Protein AF-A0A7X7ZKV2-F1 (afdb_monomer_lite)

Radius of gyration: 16.43 Å; chains: 1; bounding box: 31×14×45 Å

Foldseek 3Di:
DCFAQVVVCVVCPPVDPDDDGPGGDPDFWDDWDWDPPDPAIDTPDATPDGVVVVNVVGD

pLDDT: mean 94.76, std 4.26, range [74.75, 97.75]

Sequence (59 aa):
PLDDPAEVAALVGDKVDWLIDGGRTPGGQPSTIVDLAGGAPRILREGAVPSARILALLT

Secondary structure (DSSP, 8-state):
---SHHHHHHHHGGGSS-----------SPPPEEE-SSSS-EEEE--SS-HHHHHHHH-

Structure (mmCIF, N/CA/C/O backbone):
data_AF-A0A7X7ZKV2-F1
#
_entry.id   AF-A0A7X7ZKV2-F1
#
loop_
_atom_site.group_PDB
_atom_site.id
_atom_site.type_symbol
_atom_site.label_atom_id
_atom_site.label_alt_id
_atom_site.label_comp_id
_atom_site.label_asym_id
_atom_site.label_entity_id
_atom_site.label_seq_id
_atom_site.pdbx_PDB_ins_code
_atom_site.Cartn_x
_atom_site.Cartn_y
_atom_site.Cartn_z
_atom_site.occupancy
_atom_site.B_iso_or_equiv
_atom_site.auth_seq_id
_atom_site.auth_comp_id
_atom_site.auth_asym_id
_atom_site.auth_atom_id
_atom_site.pdbx_PDB_model_num
ATOM 1 N N . PRO A 1 1 ? 5.361 -8.413 -4.826 1.00 75.56 1 PRO A N 1
ATOM 2 C CA . PRO A 1 1 ? 4.942 -7.001 -4.989 1.00 75.56 1 PRO A CA 1
ATOM 3 C C . PRO A 1 1 ? 5.223 -6.612 -6.439 1.00 75.56 1 PRO A C 1
ATOM 5 O O . PRO A 1 1 ? 6.147 -7.185 -6.994 1.00 75.56 1 PRO A O 1
ATOM 8 N N . LEU A 1 2 ? 4.433 -5.718 -7.032 1.00 90.38 2 LEU A N 1
ATOM 9 C CA . LEU A 1 2 ? 4.769 -5.080 -8.310 1.00 90.38 2 LEU A CA 1
ATOM 10 C C . LEU A 1 2 ? 5.487 -3.774 -7.974 1.00 90.38 2 LEU A C 1
ATOM 12 O O . LEU A 1 2 ? 4.831 -2.754 -7.767 1.00 90.38 2 LEU A O 1
ATOM 16 N N . ASP A 1 3 ? 6.802 -3.842 -7.772 1.00 94.44 3 ASP A N 1
ATOM 17 C CA . ASP A 1 3 ? 7.632 -2.709 -7.341 1.00 94.44 3 ASP A CA 1
ATOM 18 C C . ASP A 1 3 ? 8.528 -2.145 -8.453 1.00 94.44 3 ASP A C 1
ATOM 20 O O . ASP A 1 3 ? 9.104 -1.077 -8.247 1.00 94.44 3 ASP A O 1
ATOM 24 N N . ASP A 1 4 ? 8.608 -2.816 -9.607 1.00 95.75 4 ASP A N 1
ATOM 25 C CA . ASP A 1 4 ? 9.350 -2.399 -10.800 1.00 95.75 4 ASP A CA 1
ATOM 26 C C . ASP A 1 4 ? 8.388 -2.022 -11.954 1.00 95.75 4 ASP A C 1
ATOM 28 O O . ASP A 1 4 ? 7.482 -2.799 -12.283 1.00 95.75 4 ASP A O 1
ATOM 32 N N . PRO A 1 5 ? 8.559 -0.853 -12.600 1.00 96.62 5 PRO A N 1
ATOM 33 C CA . PRO A 1 5 ? 7.722 -0.430 -13.723 1.00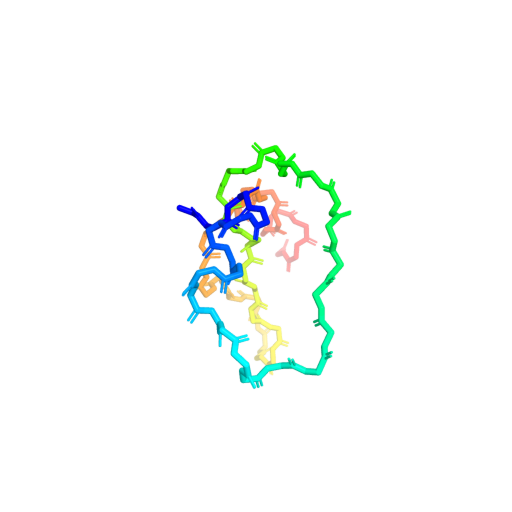 96.62 5 PRO A CA 1
ATOM 34 C C . PRO A 1 5 ? 7.741 -1.397 -14.919 1.00 96.62 5 PRO A C 1
ATOM 36 O O . PRO A 1 5 ? 6.726 -1.509 -15.610 1.00 96.62 5 PRO A O 1
ATOM 39 N N . ALA A 1 6 ? 8.829 -2.138 -15.155 1.00 96.31 6 ALA A N 1
ATOM 40 C CA . ALA A 1 6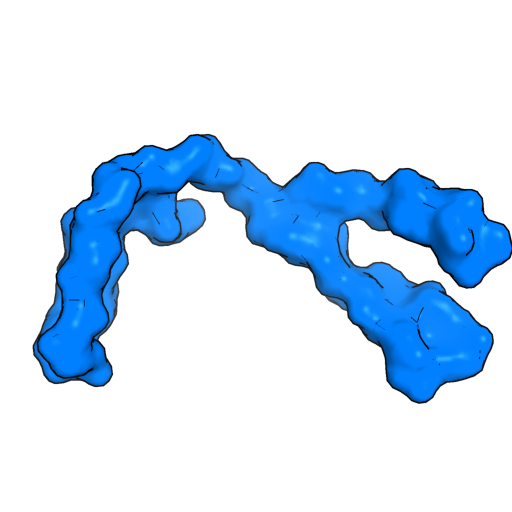 ? 8.900 -3.123 -16.237 1.00 96.31 6 ALA A CA 1
ATOM 41 C C . ALA A 1 6 ? 7.956 -4.315 -15.999 1.00 96.31 6 ALA A C 1
ATOM 43 O O . ALA A 1 6 ? 7.314 -4.801 -16.933 1.00 96.31 6 ALA A O 1
ATOM 44 N N . GLU A 1 7 ? 7.815 -4.757 -14.745 1.00 96.69 7 GLU A N 1
ATOM 45 C CA . GLU A 1 7 ? 6.858 -5.806 -14.373 1.00 96.69 7 GLU A CA 1
ATOM 46 C C . GLU A 1 7 ? 5.413 -5.316 -14.518 1.00 96.69 7 GLU A C 1
ATOM 48 O O . GLU A 1 7 ? 4.545 -6.058 -14.987 1.00 96.69 7 GLU A O 1
ATOM 53 N N . VAL A 1 8 ? 5.156 -4.048 -14.171 1.00 96.12 8 VAL A N 1
ATOM 54 C CA . VAL A 1 8 ? 3.846 -3.414 -14.377 1.00 96.12 8 VAL A CA 1
ATOM 55 C C . VAL A 1 8 ? 3.509 -3.372 -15.864 1.00 96.12 8 VAL A C 1
ATOM 57 O O . VAL A 1 8 ? 2.423 -3.815 -16.234 1.00 96.12 8 VAL A O 1
ATOM 60 N N . ALA A 1 9 ? 4.434 -2.916 -16.715 1.00 96.06 9 ALA A N 1
ATOM 61 C CA . ALA A 1 9 ? 4.247 -2.855 -18.165 1.00 96.06 9 ALA A CA 1
ATOM 62 C C . ALA A 1 9 ? 3.928 -4.235 -18.764 1.00 96.06 9 ALA A C 1
ATOM 64 O O . ALA A 1 9 ? 2.985 -4.365 -19.545 1.00 96.06 9 ALA A O 1
ATOM 65 N N . ALA A 1 10 ? 4.653 -5.278 -18.345 1.00 96.38 10 ALA A N 1
ATOM 66 C CA . ALA A 1 10 ? 4.407 -6.651 -18.787 1.00 96.38 10 ALA A CA 1
ATOM 67 C C . ALA A 1 10 ? 3.028 -7.184 -18.352 1.00 96.38 10 ALA A C 1
ATOM 69 O O . ALA A 1 10 ? 2.399 -7.944 -19.088 1.00 96.38 10 ALA A O 1
ATOM 70 N N . LEU A 1 11 ? 2.545 -6.788 -17.170 1.00 96.50 11 LEU A N 1
ATOM 71 C CA . LEU A 1 11 ? 1.248 -7.215 -16.646 1.00 96.50 11 LEU A CA 1
ATOM 72 C C . LEU A 1 11 ? 0.067 -6.512 -17.329 1.00 96.50 11 LEU A C 1
ATOM 74 O O . LEU A 1 11 ? -0.946 -7.154 -17.632 1.00 96.50 11 LEU A O 1
ATOM 78 N N . VAL A 1 12 ? 0.152 -5.191 -17.503 1.00 96.06 12 VAL A N 1
ATOM 79 C CA . VAL A 1 12 ? -0.968 -4.387 -18.016 1.00 96.06 12 VAL A CA 1
ATOM 80 C C . VAL A 1 12 ? -1.026 -4.379 -19.541 1.00 96.06 12 VAL A C 1
ATOM 82 O O . VAL A 1 12 ? -2.131 -4.355 -20.085 1.00 96.06 12 VAL A O 1
ATOM 85 N N . GLY A 1 13 ? 0.119 -4.462 -20.229 1.00 93.31 13 GLY A N 1
ATOM 86 C CA . GLY A 1 13 ? 0.198 -4.341 -21.687 1.00 93.31 13 GLY A CA 1
ATOM 87 C C . GLY A 1 13 ? -0.528 -3.089 -22.188 1.00 93.31 13 GLY A C 1
ATOM 88 O O . GLY A 1 13 ? -0.465 -2.035 -21.561 1.00 93.31 13 GLY A O 1
ATOM 89 N N . ASP A 1 14 ? -1.312 -3.238 -23.256 1.00 94.94 14 ASP A N 1
ATOM 90 C CA . ASP A 1 14 ? -2.052 -2.135 -23.891 1.00 94.94 14 ASP A CA 1
ATOM 91 C C . ASP A 1 14 ? -3.410 -1.827 -23.222 1.00 94.94 14 ASP A C 1
ATOM 93 O O . ASP A 1 14 ? -4.290 -1.214 -23.823 1.00 94.94 14 ASP A O 1
ATOM 97 N N . LYS A 1 15 ? -3.641 -2.287 -21.982 1.00 97.44 15 LYS A N 1
ATOM 98 C CA . LYS A 1 15 ? -4.919 -2.077 -21.264 1.00 97.44 15 LYS A CA 1
ATOM 99 C C . LYS A 1 15 ? -5.048 -0.697 -20.620 1.00 97.44 15 LYS A C 1
ATOM 101 O O . LYS A 1 15 ? -6.101 -0.392 -20.062 1.00 97.44 15 LYS A O 1
ATOM 106 N N . VAL A 1 16 ? -3.979 0.092 -20.625 1.00 96.31 16 VAL A N 1
ATOM 107 C CA . VAL A 1 16 ? -3.930 1.436 -20.048 1.00 96.31 16 VAL A CA 1
ATOM 108 C C . VAL A 1 16 ? -3.330 2.392 -21.065 1.00 96.31 16 VAL A C 1
ATOM 110 O O . VAL A 1 16 ? -2.387 2.042 -21.767 1.00 96.31 16 VAL A O 1
ATOM 113 N N . ASP A 1 17 ? -3.864 3.608 -21.125 1.00 97.19 17 ASP A N 1
ATOM 114 C CA . ASP A 1 17 ? -3.410 4.616 -22.085 1.00 97.19 17 ASP A CA 1
ATOM 115 C C . ASP A 1 17 ? -1.998 5.141 -21.758 1.00 97.19 17 ASP A C 1
ATOM 117 O O . ASP A 1 17 ? -1.259 5.555 -22.649 1.00 97.19 17 ASP A O 1
ATOM 121 N N . TRP A 1 18 ? -1.629 5.156 -20.469 1.00 96.56 18 TRP A N 1
ATOM 122 C CA . TRP A 1 18 ? -0.372 5.724 -19.976 1.00 96.56 18 TRP A CA 1
ATOM 123 C C . TRP A 1 18 ? 0.219 4.881 -18.843 1.00 96.56 18 TRP A C 1
ATOM 125 O O . TRP A 1 18 ? -0.495 4.432 -17.945 1.00 96.56 18 TRP A O 1
ATOM 135 N N . LEU A 1 19 ? 1.548 4.756 -18.844 1.00 95.25 19 LEU A N 1
ATOM 136 C CA . LEU A 1 19 ? 2.352 4.233 -17.740 1.00 95.25 19 LEU A CA 1
ATOM 137 C C . LEU A 1 19 ? 3.464 5.239 -17.436 1.00 95.25 19 LEU A C 1
ATOM 139 O O . LEU A 1 19 ? 4.198 5.647 -18.333 1.00 95.25 19 LEU A O 1
ATOM 143 N N . ILE A 1 20 ? 3.576 5.653 -16.173 1.00 96.06 20 ILE A N 1
ATOM 144 C CA . ILE A 1 20 ? 4.623 6.576 -15.721 1.00 96.06 20 ILE A CA 1
ATOM 145 C C . ILE A 1 20 ? 5.733 5.756 -15.065 1.00 96.06 20 ILE A C 1
ATOM 147 O O . ILE A 1 20 ? 5.505 5.114 -14.041 1.00 96.06 20 ILE A O 1
ATOM 151 N N . ASP A 1 21 ? 6.930 5.797 -15.648 1.00 96.75 21 ASP A N 1
ATOM 152 C CA . ASP A 1 21 ? 8.126 5.189 -15.070 1.00 96.75 21 ASP A CA 1
ATOM 153 C C . ASP A 1 21 ? 8.705 6.103 -13.975 1.00 96.75 21 ASP A C 1
ATOM 155 O O . ASP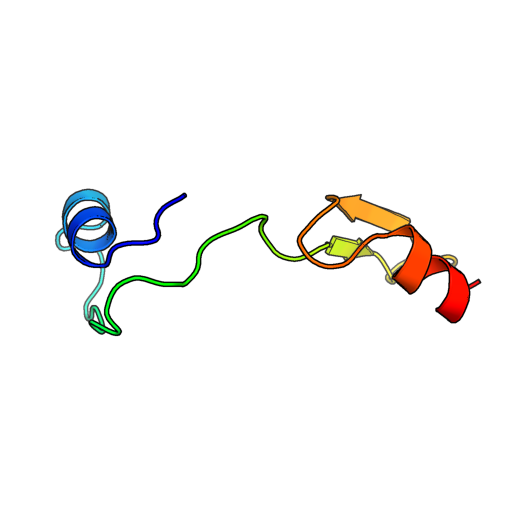 A 1 21 ? 9.261 7.166 -14.251 1.00 96.75 21 ASP A O 1
ATOM 159 N N . GLY A 1 22 ? 8.527 5.691 -12.718 1.00 96.19 22 GLY A N 1
ATOM 160 C CA . GLY A 1 22 ? 9.107 6.335 -11.536 1.00 96.19 22 GLY A CA 1
ATOM 161 C C . GLY A 1 22 ? 10.311 5.587 -10.956 1.00 96.19 22 GLY A C 1
ATOM 162 O O . GLY A 1 22 ? 10.710 5.875 -9.826 1.00 96.19 22 GLY A O 1
ATOM 163 N N . GLY A 1 23 ? 10.860 4.609 -11.680 1.00 97.19 23 GLY A N 1
ATOM 164 C CA . GLY A 1 23 ? 11.834 3.653 -11.164 1.00 97.19 23 GLY A CA 1
ATOM 165 C C . GLY A 1 23 ? 11.251 2.684 -10.129 1.00 97.19 23 GLY A C 1
ATOM 166 O O . GLY A 1 23 ? 10.047 2.639 -9.868 1.00 97.19 23 GLY A O 1
ATOM 167 N N . ARG A 1 24 ? 12.134 1.879 -9.526 1.00 96.31 24 ARG A N 1
ATOM 168 C CA . ARG A 1 24 ? 11.750 0.875 -8.529 1.00 96.31 24 ARG A CA 1
ATOM 169 C C . ARG A 1 24 ? 11.308 1.533 -7.222 1.00 96.31 24 ARG A C 1
ATOM 171 O O . ARG A 1 24 ? 12.046 2.325 -6.635 1.00 96.31 24 ARG A O 1
ATOM 178 N N . THR A 1 25 ? 10.130 1.165 -6.726 1.00 94.50 25 THR A N 1
ATOM 179 C CA . THR A 1 25 ? 9.666 1.633 -5.413 1.00 94.50 25 THR A CA 1
ATOM 180 C C . THR A 1 25 ? 10.429 0.930 -4.282 1.00 94.50 25 THR A C 1
ATOM 182 O O . THR A 1 25 ? 10.877 -0.202 -4.459 1.00 94.50 25 THR A O 1
ATOM 185 N N . PRO A 1 26 ? 10.537 1.530 -3.079 1.00 92.19 26 PRO A N 1
ATOM 186 C CA . PRO A 1 26 ? 11.131 0.854 -1.920 1.00 92.19 26 PRO A CA 1
ATOM 187 C C . PRO A 1 26 ? 10.433 -0.462 -1.531 1.00 92.19 26 PRO A C 1
ATOM 189 O O . PRO A 1 26 ? 10.988 -1.251 -0.767 1.00 92.19 26 PRO A O 1
ATOM 192 N N . GLY A 1 27 ? 9.217 -0.696 -2.035 1.00 87.31 27 GLY A N 1
ATOM 193 C CA . GLY A 1 27 ? 8.424 -1.877 -1.734 1.00 87.31 27 GLY A CA 1
ATOM 194 C C . GLY A 1 27 ? 7.984 -1.939 -0.270 1.00 87.31 27 GLY A C 1
ATOM 195 O O . GLY A 1 27 ? 7.844 -0.925 0.413 1.00 87.31 27 GLY A O 1
ATOM 196 N N . GLY A 1 28 ? 7.738 -3.161 0.204 1.00 89.44 28 GLY A N 1
ATOM 197 C CA . GLY A 1 28 ? 7.274 -3.442 1.562 1.00 89.44 28 GLY A CA 1
ATOM 198 C C . GLY A 1 28 ? 5.814 -3.887 1.625 1.00 89.44 28 GLY A C 1
ATOM 199 O O . GLY A 1 28 ? 5.200 -4.245 0.617 1.00 89.44 28 GLY A O 1
ATOM 200 N N . GLN A 1 29 ? 5.267 -3.920 2.842 1.00 93.12 29 GLN A N 1
ATOM 201 C CA . GLN A 1 29 ? 3.859 -4.258 3.020 1.00 93.12 29 GLN A CA 1
ATOM 202 C C . GLN A 1 29 ? 2.961 -3.152 2.448 1.00 93.12 29 GLN A C 1
ATOM 204 O O . GLN A 1 29 ? 3.275 -1.973 2.609 1.00 93.12 29 GLN A O 1
ATOM 209 N N . PRO A 1 30 ? 1.818 -3.490 1.827 1.00 93.69 30 PRO A N 1
ATOM 210 C CA . PRO A 1 30 ? 0.845 -2.486 1.413 1.00 93.69 30 PRO A CA 1
ATOM 211 C C . PRO A 1 30 ? 0.291 -1.708 2.618 1.00 93.69 30 PRO A C 1
ATOM 213 O O . PRO A 1 30 ? 0.403 -2.152 3.759 1.00 93.69 30 PRO A O 1
ATOM 216 N N . SER A 1 31 ? -0.371 -0.574 2.382 1.00 95.81 31 SER A N 1
ATOM 217 C CA . SER A 1 31 ? -0.933 0.277 3.448 1.00 95.81 31 SER A CA 1
ATOM 218 C C . SER A 1 31 ? -1.872 -0.474 4.387 1.00 95.81 31 SER A C 1
ATOM 220 O O . SER A 1 31 ? -2.561 -1.389 3.958 1.00 95.81 31 SER A O 1
ATOM 222 N N . THR A 1 32 ? -1.961 -0.074 5.647 1.00 97.31 32 THR A N 1
AT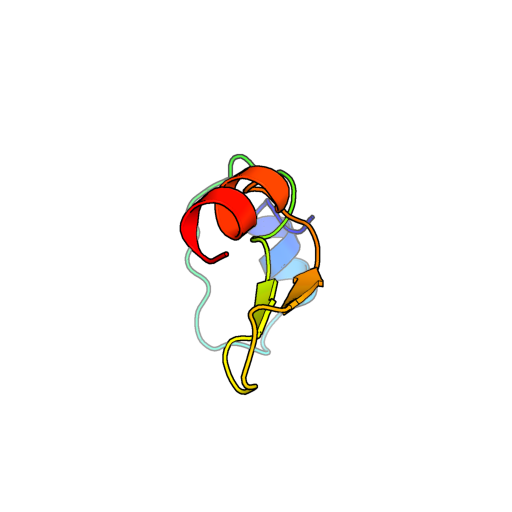OM 223 C CA . THR A 1 32 ? -2.949 -0.624 6.591 1.00 97.31 32 THR A CA 1
ATOM 224 C C . THR A 1 32 ? -4.343 -0.109 6.242 1.00 97.31 32 THR A C 1
ATOM 226 O O . THR A 1 32 ? -4.490 1.061 5.890 1.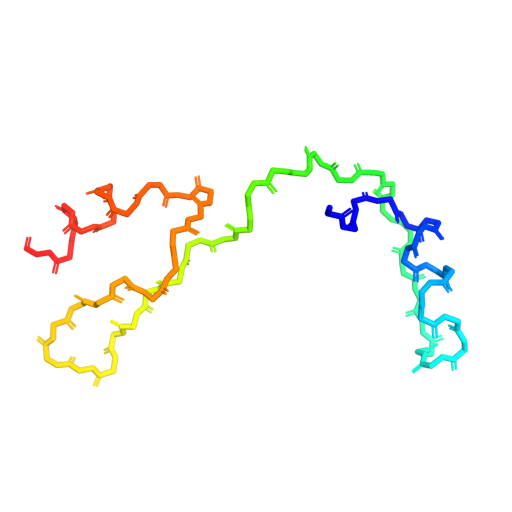00 97.31 32 THR A O 1
ATOM 229 N N . ILE A 1 33 ? -5.366 -0.965 6.313 1.00 97.62 33 ILE A N 1
ATOM 230 C CA . ILE A 1 33 ? -6.757 -0.587 6.021 1.00 97.62 33 ILE A CA 1
ATOM 231 C C . ILE A 1 33 ? -7.558 -0.590 7.318 1.00 97.62 33 ILE A C 1
ATOM 233 O O . ILE A 1 33 ? -7.627 -1.612 8.006 1.00 97.62 33 ILE A O 1
ATOM 237 N N . VAL A 1 34 ? -8.199 0.541 7.609 1.00 97.38 34 VAL A N 1
ATOM 238 C CA . VAL A 1 34 ? -9.069 0.730 8.772 1.00 97.38 34 VAL A CA 1
ATOM 239 C C . VAL A 1 34 ? -10.450 1.156 8.298 1.00 97.38 34 VAL A C 1
ATOM 241 O O . VAL A 1 34 ? -10.588 2.083 7.506 1.00 97.38 34 VAL A O 1
ATOM 244 N N . ASP A 1 35 ? -11.462 0.457 8.785 1.00 97.12 35 ASP A N 1
ATOM 245 C CA . ASP A 1 35 ? -12.868 0.777 8.606 1.00 97.12 35 ASP A CA 1
ATOM 246 C C . ASP A 1 35 ? -13.330 1.700 9.736 1.00 97.12 35 ASP A C 1
ATOM 248 O O . ASP A 1 35 ? -13.188 1.369 10.915 1.00 97.12 35 ASP A O 1
ATOM 252 N N . LEU A 1 36 ? -13.868 2.856 9.350 1.00 96.19 36 LEU A N 1
ATOM 253 C CA . LEU A 1 36 ? -14.425 3.879 10.236 1.00 96.19 36 LEU A CA 1
ATOM 254 C C . LEU A 1 36 ? -15.918 4.123 9.962 1.00 96.19 36 LEU A C 1
ATOM 256 O O . LEU A 1 36 ? -16.478 5.096 10.455 1.00 96.19 36 LEU A O 1
ATOM 260 N N . ALA A 1 37 ? -16.566 3.284 9.147 1.00 96.75 37 ALA A N 1
ATOM 261 C CA . ALA A 1 37 ? -17.975 3.459 8.796 1.00 96.75 37 ALA A CA 1
ATOM 262 C C . ALA A 1 37 ? -18.928 3.059 9.939 1.00 96.75 37 ALA A C 1
ATOM 264 O O . ALA A 1 37 ? -20.083 3.480 9.956 1.00 96.75 37 ALA A O 1
ATOM 265 N N . GLY A 1 38 ? -18.464 2.224 10.876 1.00 92.94 38 GLY A N 1
ATOM 266 C CA . GLY A 1 38 ? -19.216 1.803 12.059 1.00 92.94 38 GLY A CA 1
ATOM 267 C C . GLY A 1 38 ? -18.995 2.699 13.282 1.00 92.94 38 GLY A C 1
ATOM 268 O O . GLY A 1 38 ? -18.283 3.694 13.237 1.00 92.94 38 GLY A O 1
ATOM 269 N N . GLY A 1 39 ? -19.576 2.305 14.419 1.00 94.38 39 GLY A N 1
ATOM 270 C CA . GLY A 1 39 ? -19.421 3.027 15.690 1.00 94.38 39 GLY A CA 1
ATOM 271 C C . GLY A 1 39 ? -18.056 2.862 16.373 1.00 94.38 39 GLY A C 1
ATOM 272 O O . GLY A 1 39 ? -17.813 3.506 17.387 1.00 94.38 39 GLY A O 1
ATOM 273 N N . ALA A 1 40 ? -17.181 2.000 15.850 1.00 93.50 40 ALA A N 1
ATOM 274 C CA . ALA A 1 40 ? -15.831 1.793 16.359 1.00 93.50 40 ALA A CA 1
ATOM 275 C C . ALA A 1 40 ? -14.861 1.471 15.205 1.00 93.50 40 ALA A C 1
ATOM 277 O O . ALA A 1 40 ? -15.265 0.776 14.264 1.00 93.50 40 ALA A O 1
ATOM 278 N N . PRO A 1 41 ? -13.592 1.920 15.277 1.00 95.81 41 PRO A N 1
ATOM 279 C CA . PRO A 1 41 ? -12.573 1.572 14.293 1.00 95.81 41 PRO A CA 1
ATOM 280 C C . PRO A 1 41 ? -12.342 0.062 14.214 1.00 95.81 41 PRO A C 1
ATOM 282 O O . PRO A 1 41 ? -12.175 -0.607 15.235 1.00 95.81 41 PRO A O 1
ATOM 285 N N . ARG A 1 42 ? -12.255 -0.477 12.996 1.00 96.75 42 ARG A N 1
ATOM 286 C CA . ARG A 1 42 ? -11.935 -1.891 12.760 1.00 96.75 42 ARG A CA 1
ATOM 287 C C . ARG A 1 42 ? -10.794 -2.036 11.766 1.00 96.75 42 ARG A C 1
ATOM 289 O O . ARG A 1 42 ? -10.842 -1.500 10.666 1.00 96.75 42 ARG A O 1
ATOM 296 N N . ILE A 1 43 ? -9.783 -2.819 12.122 1.00 97.31 43 ILE A N 1
ATOM 297 C CA . ILE A 1 43 ? -8.689 -3.150 11.207 1.00 97.31 43 ILE A CA 1
ATOM 298 C C . ILE A 1 43 ? -9.192 -4.180 10.194 1.00 97.31 43 ILE A C 1
ATOM 300 O O . ILE A 1 43 ? -9.574 -5.285 10.572 1.00 97.31 43 ILE A O 1
ATOM 304 N N . LEU A 1 44 ? -9.203 -3.816 8.911 1.00 97.44 44 LEU A N 1
ATOM 305 C CA . LEU A 1 44 ? -9.553 -4.734 7.822 1.00 97.44 44 LEU A CA 1
ATOM 306 C C . LEU A 1 44 ? -8.326 -5.461 7.276 1.00 97.44 44 LEU A C 1
ATOM 308 O O . LEU A 1 44 ? -8.432 -6.595 6.815 1.00 97.44 44 LEU A O 1
ATOM 312 N N . ARG A 1 45 ? -7.162 -4.805 7.299 1.00 97.75 45 ARG A N 1
ATOM 313 C CA . ARG A 1 45 ? -5.908 -5.396 6.833 1.00 97.75 45 ARG A CA 1
ATOM 314 C C . ARG A 1 45 ? -4.713 -4.751 7.521 1.00 97.75 45 ARG A C 1
ATOM 316 O O . ARG A 1 45 ? -4.587 -3.529 7.486 1.00 97.75 45 ARG A O 1
ATOM 323 N N . GLU A 1 46 ? -3.827 -5.578 8.069 1.00 97.62 46 GLU A N 1
ATOM 324 C CA . GLU A 1 46 ? -2.507 -5.150 8.545 1.00 97.62 46 GLU A CA 1
ATOM 325 C C . GLU A 1 46 ? -1.631 -4.691 7.366 1.00 97.62 46 GLU A C 1
ATOM 327 O O . GLU A 1 46 ? -1.763 -5.188 6.241 1.00 97.62 46 GLU A O 1
ATOM 332 N N . GLY A 1 47 ? -0.752 -3.721 7.599 1.00 96.56 47 GLY A N 1
ATOM 333 C CA . GLY A 1 47 ? 0.082 -3.159 6.546 1.00 96.56 47 GLY A CA 1
ATOM 334 C C . GLY A 1 47 ? 1.304 -2.421 7.070 1.00 96.56 47 GLY A C 1
ATOM 335 O O . GLY A 1 47 ? 1.739 -2.629 8.199 1.00 96.56 47 GLY A O 1
ATOM 336 N N . ALA A 1 48 ? 1.860 -1.532 6.244 1.00 96.00 48 ALA A N 1
ATOM 337 C CA . ALA A 1 48 ? 3.082 -0.788 6.565 1.00 96.00 48 ALA A CA 1
ATOM 338 C C . ALA A 1 48 ? 3.012 0.026 7.873 1.00 96.00 48 ALA A C 1
ATOM 340 O O . ALA A 1 48 ? 4.047 0.305 8.476 1.00 96.00 48 ALA A O 1
ATOM 341 N N . VAL A 1 49 ? 1.813 0.422 8.314 1.00 96.12 49 VAL A N 1
ATOM 342 C CA . VAL A 1 49 ? 1.616 1.124 9.588 1.00 96.12 49 VAL A CA 1
ATOM 343 C C . VAL A 1 49 ? 1.032 0.143 10.606 1.00 96.12 49 VAL A C 1
ATOM 345 O O . VAL A 1 49 ? -0.109 -0.278 10.422 1.00 96.12 49 VAL A O 1
ATOM 348 N N . PRO A 1 50 ? 1.740 -0.182 11.702 1.00 96.81 50 PRO A N 1
ATOM 349 C CA . PRO A 1 50 ? 1.239 -1.140 12.679 1.00 96.81 50 PRO A CA 1
ATOM 350 C C . PRO A 1 50 ? -0.154 -0.765 13.190 1.00 96.81 50 PRO A C 1
ATOM 352 O O . PRO A 1 50 ? -0.354 0.360 13.664 1.00 96.81 50 PRO A O 1
ATOM 355 N N . SER A 1 51 ? -1.107 -1.696 13.138 1.00 96.88 51 SER A N 1
ATOM 356 C CA . SER A 1 51 ? -2.477 -1.452 13.615 1.00 96.88 51 SER A CA 1
ATOM 357 C C . SER A 1 51 ? -2.521 -0.996 15.068 1.00 96.88 51 SER A C 1
ATOM 359 O O . SER A 1 51 ? -3.290 -0.098 15.396 1.00 96.88 51 SER A O 1
ATOM 361 N N . ALA A 1 52 ? -1.641 -1.527 15.919 1.00 95.81 52 ALA A N 1
ATOM 362 C CA . ALA A 1 52 ? -1.514 -1.108 17.313 1.00 95.81 52 ALA A CA 1
ATOM 363 C C . ALA A 1 52 ? -1.257 0.403 17.454 1.00 95.81 52 ALA A C 1
ATOM 365 O O . ALA A 1 52 ? -1.843 1.047 18.320 1.00 95.81 52 ALA A O 1
ATOM 366 N N . ARG A 1 53 ? -0.433 0.989 16.571 1.00 97.25 53 ARG A N 1
ATOM 367 C CA . ARG A 1 53 ? -0.166 2.436 16.564 1.00 97.25 53 ARG A CA 1
ATOM 368 C C . ARG A 1 53 ? -1.414 3.234 16.193 1.00 97.25 53 ARG A C 1
ATOM 370 O O . ARG A 1 53 ? -1.610 4.321 16.720 1.00 97.25 53 ARG A O 1
ATOM 377 N N . ILE A 1 54 ? -2.222 2.713 15.273 1.00 96.25 54 ILE A N 1
ATOM 378 C CA . ILE A 1 54 ? -3.452 3.370 14.825 1.00 96.25 54 ILE A CA 1
ATOM 379 C C . ILE A 1 54 ? -4.531 3.273 15.906 1.00 96.25 54 ILE A C 1
ATOM 381 O O . ILE A 1 54 ? -5.108 4.288 16.278 1.00 96.25 54 ILE A O 1
ATOM 385 N N . LEU A 1 55 ? -4.772 2.072 16.439 1.00 93.75 55 LEU A N 1
ATOM 386 C CA . LEU A 1 55 ? -5.786 1.838 17.467 1.00 93.75 55 LEU A CA 1
ATOM 387 C C . LEU A 1 55 ? -5.509 2.667 18.720 1.00 93.75 55 LEU A C 1
ATOM 389 O O . LEU A 1 55 ? -6.424 3.314 19.200 1.00 93.75 55 LEU A O 1
ATOM 393 N N . ALA A 1 56 ? -4.249 2.777 19.153 1.00 95.31 56 ALA A N 1
ATOM 394 C CA . ALA A 1 56 ? -3.865 3.612 20.294 1.00 95.31 56 ALA A CA 1
ATOM 395 C C . ALA A 1 56 ? -4.248 5.105 20.172 1.00 95.31 56 ALA A C 1
ATOM 397 O O . ALA A 1 56 ? -4.193 5.818 21.169 1.00 95.31 56 ALA A O 1
ATOM 398 N N . LEU A 1 57 ? -4.590 5.592 18.973 1.00 94.00 57 LEU A N 1
ATOM 399 C CA . LEU A 1 57 ? -5.020 6.974 18.728 1.00 94.00 57 LEU A CA 1
ATOM 400 C C . LEU A 1 57 ? -6.525 7.111 18.469 1.00 94.00 57 LEU A C 1
ATOM 402 O O . LEU A 1 57 ? -7.030 8.231 18.440 1.00 94.00 57 LEU A O 1
ATOM 406 N N . LEU A 1 5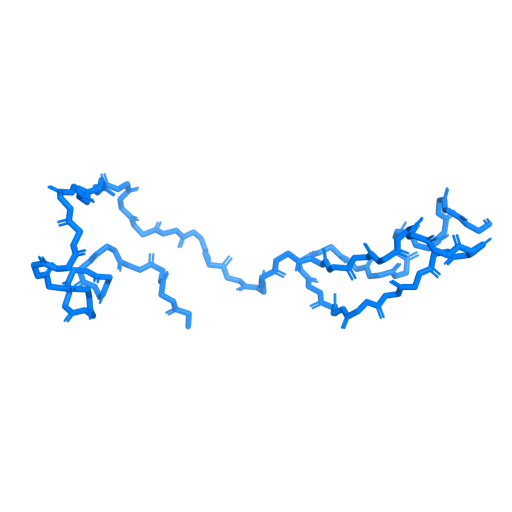8 ? -7.222 6.002 18.217 1.00 89.31 58 LEU A N 1
ATOM 407 C CA . LEU A 1 58 ? -8.629 5.991 17.810 1.00 89.31 58 LEU A CA 1
ATOM 408 C C . LEU A 1 58 ? -9.551 5.300 18.828 1.00 89.31 58 LEU A C 1
ATOM 410 O O . LEU A 1 58 ? -10.764 5.294 18.618 1.00 89.31 58 LEU A O 1
ATOM 414 N N . THR A 1 59 ? -8.993 4.708 19.888 1.00 74.75 59 THR A N 1
ATOM 415 C CA . THR A 1 59 ? -9.720 4.094 21.013 1.00 74.75 59 THR A CA 1
ATOM 416 C C . THR A 1 59 ? -9.544 4.878 22.296 1.00 74.75 59 THR A C 1
ATOM 418 O O . THR A 1 59 ? -8.386 5.275 22.557 1.00 74.75 59 THR A O 1
#